Protein AF-A0A9E0WX28-F1 (afdb_monomer)

Sequence (94 aa):
MDAKQIDLSGYLYQNWGLDNTNPPVVLNPDASLHACIAWCWGEVAEAHGLAMVARVNNIEGGAVLDAVLSRLTALERMLEHLGERTRADKAGRA

Radius of gyration: 16.73 Å; Cα contacts (8 Å, |Δi|>4): 27; chains: 1; bounding box: 37×21×52 Å

Nearest PDB structures (foldseek):
  6vme-assembly4_H  TM=7.025E-01  e=1.741E+00  Homo sapiens
  8ceo-assembly1_i  TM=4.305E-01  e=7.610E-01  Saccharomyces cerevisiae
  7ap1-assembly1_A-2  TM=8.395E-01  e=9.115E+00  Klebsiella pneumoniae
  6v4u-assembly1_B  TM=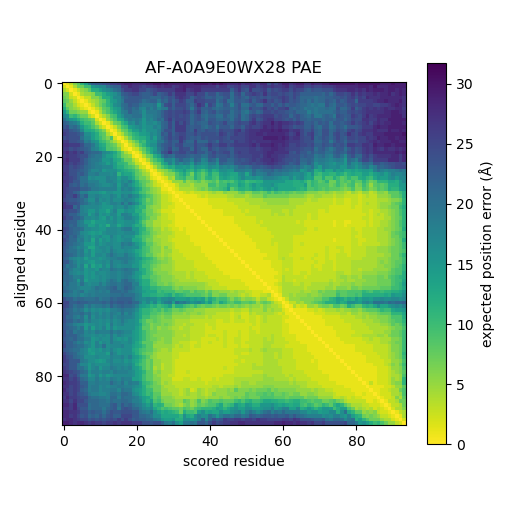5.130E-01  e=5.837E+00  Homo sapiens
  5x11-assembly4_H  TM=3.598E-01  e=7.530E+00  Bacillus spizizenii str. W23

Solvent-accessible surface area (backbone atoms only — not comparable to full-atom values): 5986 Å² total; per-residue (Å²): 134,82,81,79,80,74,85,79,77,71,90,75,80,84,87,79,74,100,78,65,89,68,83,76,80,82,73,63,87,84,57,49,72,65,56,54,52,52,49,48,52,48,55,52,53,50,41,51,49,51,53,50,52,34,64,76,67,69,50,74,58,64,70,57,47,53,56,38,51,56,49,50,53,52,43,51,54,52,52,52,51,50,52,51,54,53,51,50,56,55,63,77,74,111

Structure (mmCIF, N/CA/C/O backbone):
data_AF-A0A9E0WX28-F1
#
_entry.id   AF-A0A9E0WX28-F1
#
loop_
_atom_site.group_PDB
_atom_site.id
_atom_site.type_symbol
_atom_site.label_atom_id
_atom_site.label_alt_id
_atom_site.label_comp_id
_atom_site.label_asym_id
_atom_site.label_entity_id
_atom_site.label_seq_id
_atom_site.pdbx_PDB_ins_code
_atom_site.Cartn_x
_atom_site.Cartn_y
_atom_site.Cartn_z
_atom_site.occupancy
_atom_site.B_iso_or_equiv
_atom_site.auth_seq_id
_atom_site.auth_comp_id
_atom_site.auth_asym_id
_atom_site.auth_atom_id
_atom_site.pdbx_PDB_model_num
ATOM 1 N N . MET A 1 1 ? 18.650 -12.336 -26.772 1.00 36.97 1 MET A N 1
ATOM 2 C CA . MET A 1 1 ? 18.688 -11.970 -25.343 1.00 36.97 1 MET A CA 1
ATOM 3 C C . MET A 1 1 ? 17.243 -11.853 -24.911 1.00 36.97 1 MET A C 1
ATOM 5 O O . MET A 1 1 ? 16.604 -10.874 -25.266 1.00 36.97 1 MET A O 1
ATOM 9 N N . ASP A 1 2 ? 16.708 -12.902 -24.290 1.00 40.16 2 ASP A N 1
ATOM 10 C CA . ASP A 1 2 ? 15.297 -12.961 -23.904 1.00 40.16 2 ASP A CA 1
ATOM 11 C C . ASP A 1 2 ? 15.045 -12.076 -22.684 1.00 40.16 2 ASP A C 1
ATOM 13 O O . ASP A 1 2 ? 15.651 -12.264 -21.625 1.00 40.16 2 ASP A O 1
ATOM 17 N N . ALA A 1 3 ? 14.161 -11.092 -22.844 1.00 41.53 3 ALA A N 1
ATOM 18 C CA . ALA A 1 3 ? 13.674 -10.271 -21.749 1.00 41.53 3 ALA A CA 1
ATOM 19 C C . ALA A 1 3 ? 12.855 -11.160 -20.806 1.00 41.53 3 ALA A C 1
ATOM 21 O O . ALA A 1 3 ? 11.774 -11.636 -21.147 1.00 41.53 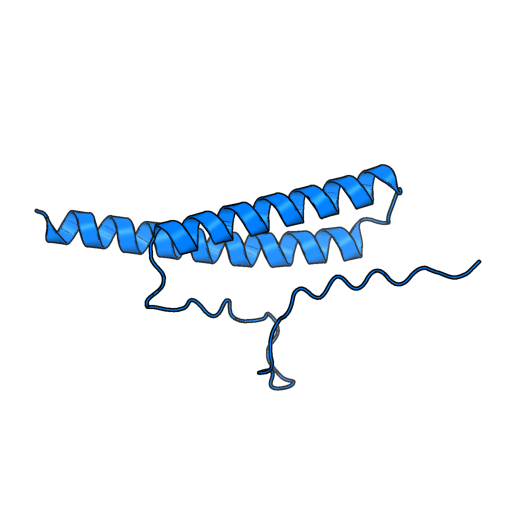3 ALA A O 1
ATOM 22 N N . LYS A 1 4 ? 13.399 -11.419 -19.616 1.00 42.06 4 LYS A N 1
ATOM 23 C CA . LYS A 1 4 ? 12.729 -12.192 -18.573 1.00 42.06 4 LYS A CA 1
ATOM 24 C C . LYS A 1 4 ? 11.578 -11.341 -18.029 1.00 42.06 4 LYS A C 1
ATOM 26 O O . LYS A 1 4 ? 11.806 -10.436 -17.233 1.00 42.06 4 LYS A O 1
ATOM 31 N N . GLN A 1 5 ? 10.363 -11.591 -18.513 1.00 44.81 5 GLN A N 1
ATOM 32 C CA . GLN A 1 5 ? 9.146 -10.937 -18.038 1.00 44.81 5 GLN A CA 1
ATOM 33 C C . GLN A 1 5 ? 8.953 -11.293 -16.558 1.00 44.81 5 GLN A C 1
ATOM 35 O O . GLN A 1 5 ? 8.725 -12.452 -16.214 1.00 44.81 5 GLN A O 1
ATOM 40 N N . ILE A 1 6 ? 9.135 -10.309 -15.678 1.00 43.75 6 ILE A N 1
ATOM 41 C CA . ILE A 1 6 ? 8.877 -10.458 -14.246 1.00 43.75 6 ILE A CA 1
ATOM 42 C C . ILE A 1 6 ? 7.393 -10.171 -14.054 1.00 43.75 6 ILE A C 1
ATOM 44 O O . ILE A 1 6 ? 6.947 -9.044 -14.264 1.00 43.75 6 ILE A O 1
ATOM 48 N N . ASP A 1 7 ? 6.632 -11.203 -13.708 1.00 44.34 7 ASP A N 1
ATOM 49 C CA . ASP A 1 7 ? 5.233 -11.050 -13.338 1.00 44.34 7 ASP A CA 1
ATOM 50 C C . ASP A 1 7 ? 5.161 -10.383 -11.957 1.00 44.34 7 ASP A C 1
ATOM 52 O O . ASP A 1 7 ? 5.551 -10.965 -10.944 1.00 44.34 7 ASP A O 1
ATOM 56 N N . LEU A 1 8 ? 4.752 -9.114 -11.945 1.00 45.03 8 LEU A N 1
ATOM 57 C CA . LEU A 1 8 ? 4.590 -8.291 -10.745 1.00 45.03 8 LEU A CA 1
ATOM 58 C C . LEU A 1 8 ? 3.148 -8.324 -10.217 1.00 45.03 8 LEU A C 1
ATOM 60 O O . LEU A 1 8 ? 2.818 -7.578 -9.292 1.00 45.03 8 LEU A O 1
ATOM 64 N N . SER A 1 9 ? 2.273 -9.155 -10.794 1.00 45.34 9 SER A N 1
ATOM 65 C CA . SER A 1 9 ? 0.889 -9.257 -10.344 1.00 45.34 9 SER A CA 1
ATOM 66 C C . SER A 1 9 ? 0.786 -10.165 -9.113 1.00 45.34 9 SER A C 1
ATOM 68 O O . SER A 1 9 ? 0.646 -11.384 -9.183 1.00 45.34 9 SER A O 1
ATOM 70 N N . GLY A 1 10 ? 0.868 -9.553 -7.929 1.00 42.69 10 GLY A N 1
ATOM 71 C CA . GLY A 1 10 ? 0.363 -10.176 -6.707 1.00 42.69 10 GLY A CA 1
ATOM 72 C C . GLY A 1 10 ? -1.118 -10.511 -6.897 1.00 42.69 10 GLY A C 1
ATOM 73 O O . GLY A 1 10 ? -1.868 -9.691 -7.421 1.00 42.69 10 GLY A O 1
ATOM 74 N N . TYR A 1 11 ? -1.515 -11.731 -6.529 1.00 36.94 11 TYR A N 1
ATOM 75 C CA . TYR A 1 11 ? -2.852 -12.309 -6.701 1.00 36.94 11 TYR A CA 1
ATOM 76 C C . TYR A 1 11 ? -4.002 -11.336 -6.359 1.00 36.94 11 TYR A C 1
ATOM 78 O O . TYR A 1 11 ? -4.493 -11.303 -5.233 1.00 36.94 11 TYR A O 1
ATOM 86 N N . LEU A 1 12 ? -4.492 -10.590 -7.352 1.00 42.56 12 LEU A N 1
ATOM 87 C CA . LEU A 1 12 ? -5.759 -9.863 -7.300 1.00 42.56 12 LEU A CA 1
ATOM 88 C C . LEU A 1 12 ? -6.809 -10.752 -7.961 1.00 42.56 12 LEU A C 1
ATOM 90 O O . LEU A 1 12 ? -7.036 -10.707 -9.170 1.00 42.56 12 LEU A O 1
ATOM 94 N N . TYR A 1 13 ? -7.395 -11.639 -7.159 1.00 33.72 13 TYR A N 1
ATOM 95 C CA . TYR A 1 13 ? -8.458 -12.531 -7.600 1.00 33.72 13 TYR A CA 1
ATOM 96 C C . TYR A 1 13 ? -9.648 -11.688 -8.086 1.00 33.72 13 TYR A C 1
ATOM 98 O O . TYR A 1 13 ? -10.284 -11.003 -7.293 1.00 33.72 13 TYR A O 1
ATOM 106 N N . GLN A 1 14 ? -9.873 -11.716 -9.404 1.00 37.38 14 GLN A N 1
ATOM 107 C CA . GLN A 1 14 ? -11.133 -11.481 -10.119 1.00 37.38 14 GLN A CA 1
ATOM 108 C C . GLN A 1 14 ? -12.091 -10.464 -9.483 1.00 37.38 14 GLN A C 1
ATOM 110 O O . GLN A 1 14 ? -12.835 -10.834 -8.586 1.00 37.38 14 GLN A O 1
ATOM 115 N N . ASN A 1 15 ? -12.123 -9.232 -10.006 1.00 37.16 15 ASN A N 1
ATOM 116 C CA . ASN A 1 15 ? -13.333 -8.407 -10.189 1.00 37.16 15 ASN A CA 1
ATOM 117 C C . ASN A 1 15 ? -12.940 -7.052 -10.794 1.00 37.16 15 ASN A C 1
ATOM 119 O O . ASN A 1 15 ? -12.685 -6.100 -10.063 1.00 37.16 15 ASN A O 1
ATOM 123 N N . TRP A 1 16 ? -12.876 -6.955 -12.125 1.00 44.53 16 TRP A N 1
ATOM 124 C CA . TRP A 1 16 ? -12.614 -5.677 -12.790 1.00 44.53 16 TRP A CA 1
ATOM 125 C C . TRP A 1 16 ? -13.535 -5.482 -13.990 1.00 44.53 16 TRP A C 1
ATOM 127 O O . TRP A 1 16 ? -13.478 -6.236 -14.961 1.00 44.53 16 TRP A O 1
ATOM 137 N N . GLY A 1 17 ? -14.384 -4.455 -13.896 1.00 45.12 17 GLY A N 1
ATOM 138 C CA . GLY A 1 17 ? -14.951 -3.774 -15.054 1.00 45.12 17 GLY A CA 1
ATOM 139 C C . GLY A 1 17 ? -13.874 -2.919 -15.724 1.00 45.12 17 GLY A C 1
ATOM 140 O O . GLY A 1 17 ? -12.961 -2.425 -15.065 1.00 45.12 17 GLY A O 1
ATOM 141 N N . LEU A 1 18 ? -13.966 -2.797 -17.048 1.00 40.41 18 LEU A N 1
ATOM 142 C CA . LEU A 1 18 ? -12.992 -2.158 -17.947 1.00 40.41 18 LEU A CA 1
ATOM 143 C C . LEU A 1 18 ? -12.829 -0.635 -17.755 1.00 40.41 18 LEU A C 1
ATOM 145 O O . LEU A 1 18 ? -12.101 -0.006 -18.519 1.00 40.41 18 LEU A O 1
ATOM 149 N N . ASP A 1 19 ? -13.510 -0.034 -16.783 1.00 48.97 19 ASP A N 1
ATOM 150 C CA . ASP A 1 19 ? -13.782 1.400 -16.723 1.00 48.97 19 ASP A CA 1
ATOM 151 C C . ASP A 1 19 ? -13.215 2.142 -15.503 1.00 48.97 19 ASP A C 1
ATOM 153 O O . ASP A 1 19 ? -13.304 3.367 -15.477 1.00 48.97 19 ASP A O 1
ATOM 157 N N . ASN A 1 20 ? -12.573 1.476 -14.535 1.00 41.03 20 ASN A N 1
ATOM 158 C CA . ASN A 1 20 ? -12.062 2.166 -13.343 1.00 41.03 20 ASN A CA 1
ATOM 159 C C . ASN A 1 20 ? -10.531 2.201 -13.253 1.00 41.03 20 ASN A C 1
ATOM 161 O O . ASN A 1 20 ? -9.858 1.240 -12.881 1.00 41.03 20 ASN A O 1
ATOM 165 N N . THR A 1 21 ? -9.997 3.381 -13.560 1.00 42.69 21 THR A N 1
ATOM 166 C CA . THR A 1 21 ? -8.682 3.860 -13.136 1.00 42.69 21 THR A CA 1
ATOM 167 C C . THR A 1 21 ? -8.524 3.699 -11.620 1.00 42.69 21 THR A C 1
ATOM 169 O O . THR A 1 21 ? -9.286 4.291 -10.860 1.00 42.69 21 THR A O 1
ATOM 172 N N . ASN A 1 22 ? -7.497 2.948 -11.222 1.00 45.38 22 ASN A N 1
ATOM 173 C CA . ASN A 1 22 ? -7.144 2.471 -9.878 1.00 45.38 22 ASN A CA 1
ATOM 174 C C . ASN A 1 22 ? -8.003 1.321 -9.311 1.00 45.38 22 ASN A C 1
ATOM 176 O O . ASN A 1 22 ? -9.210 1.488 -9.134 1.00 45.38 22 ASN A O 1
ATOM 180 N N . PRO A 1 23 ? -7.377 0.187 -8.915 1.00 48.91 23 PRO A N 1
ATOM 181 C CA . PRO A 1 23 ? -8.051 -0.789 -8.068 1.00 48.91 23 PRO A CA 1
ATOM 182 C C . PRO A 1 23 ? -8.521 -0.085 -6.800 1.00 48.91 23 PRO A C 1
ATOM 184 O O . PRO A 1 23 ? -7.683 0.501 -6.104 1.00 48.91 23 PRO A O 1
ATOM 187 N N . PRO A 1 24 ? -9.807 -0.158 -6.428 1.00 53.81 24 PRO A N 1
ATOM 188 C CA . PRO A 1 24 ? -10.173 0.152 -5.063 1.00 53.81 24 PRO A CA 1
ATOM 189 C C . PRO A 1 24 ? -9.459 -0.857 -4.158 1.00 53.81 24 PRO A C 1
ATOM 191 O O . PRO A 1 24 ? -9.550 -2.068 -4.364 1.00 53.81 24 PRO A O 1
ATOM 194 N N . VAL A 1 25 ? -8.735 -0.366 -3.152 1.00 56.19 25 VAL A N 1
ATOM 195 C CA . VAL A 1 25 ? -8.277 -1.211 -2.047 1.00 56.19 25 VAL A CA 1
ATOM 196 C C . VAL A 1 25 ? -9.533 -1.769 -1.382 1.00 56.19 25 VAL A C 1
ATOM 198 O O . VAL A 1 25 ? -10.244 -1.050 -0.681 1.00 56.19 25 VAL A O 1
ATOM 201 N N . VAL A 1 26 ? -9.850 -3.037 -1.643 1.00 57.41 26 VAL A N 1
ATOM 202 C CA . VAL A 1 26 ? -10.993 -3.703 -1.016 1.00 57.41 26 VAL A CA 1
ATOM 203 C C . VAL A 1 26 ? -10.575 -4.101 0.391 1.00 57.41 26 VAL A C 1
ATOM 205 O O . VAL A 1 26 ? -9.948 -5.134 0.618 1.00 57.41 26 VAL A O 1
ATOM 208 N N . LEU A 1 27 ? -10.898 -3.237 1.346 1.00 61.41 27 LEU A N 1
ATOM 209 C CA . LEU A 1 27 ? -10.708 -3.514 2.760 1.00 61.41 27 LEU A CA 1
ATOM 210 C C . LEU A 1 27 ? -11.755 -4.530 3.201 1.00 61.41 27 LEU A C 1
ATOM 212 O O . LEU A 1 27 ? -12.951 -4.263 3.106 1.00 61.41 27 LEU A O 1
ATOM 216 N N . ASN A 1 28 ? -11.318 -5.681 3.712 1.00 68.31 28 ASN A N 1
ATOM 217 C CA . ASN A 1 28 ? -12.219 -6.550 4.457 1.00 68.31 28 ASN A CA 1
ATOM 218 C C . ASN A 1 28 ? -12.660 -5.788 5.725 1.00 68.31 28 ASN A C 1
ATOM 220 O O . ASN A 1 28 ? -11.803 -5.517 6.572 1.00 68.31 28 ASN A O 1
ATOM 224 N N . PRO A 1 29 ? -13.950 -5.430 5.877 1.00 64.38 29 PRO A N 1
ATOM 225 C CA . PRO A 1 29 ? -14.421 -4.666 7.032 1.00 64.38 29 PRO A CA 1
ATOM 226 C C . PRO A 1 29 ? -14.217 -5.422 8.354 1.00 64.38 29 PRO A C 1
ATOM 228 O O . PRO A 1 29 ? -14.031 -4.793 9.395 1.00 64.38 29 PRO A O 1
ATOM 231 N N . ASP A 1 30 ? -14.158 -6.756 8.300 1.00 69.94 30 ASP A N 1
ATOM 232 C CA . ASP A 1 30 ? -13.921 -7.628 9.452 1.00 69.94 30 ASP A CA 1
ATOM 233 C C . ASP A 1 30 ? -12.424 -7.838 9.744 1.00 69.94 30 ASP A C 1
ATOM 235 O O . ASP A 1 30 ? -12.053 -8.567 10.668 1.00 69.94 30 ASP A O 1
ATOM 239 N N . ALA A 1 31 ? -11.526 -7.210 8.974 1.00 77.94 31 ALA A N 1
ATOM 240 C CA . ALA A 1 31 ? -10.097 -7.307 9.222 1.00 77.94 31 ALA A CA 1
ATOM 241 C C . ALA A 1 31 ? -9.732 -6.709 10.590 1.00 77.94 31 ALA A C 1
ATOM 243 O O . ALA A 1 31 ? -10.026 -5.548 10.927 1.00 77.94 31 ALA A O 1
ATOM 244 N N . SER A 1 32 ? -9.019 -7.511 11.381 1.00 80.75 32 SER A N 1
ATOM 245 C CA . SER A 1 32 ? -8.439 -7.048 12.637 1.00 80.75 32 SER A CA 1
ATOM 246 C C . SER A 1 32 ? -7.434 -5.921 12.376 1.00 80.75 32 SER A C 1
ATOM 248 O O . SER A 1 32 ? -6.779 -5.880 11.334 1.00 80.75 32 SER A O 1
ATOM 250 N N . LEU A 1 33 ? -7.260 -5.019 13.348 1.00 81.75 33 LEU A N 1
ATOM 251 C CA . LEU A 1 33 ? -6.252 -3.952 13.256 1.00 81.75 33 LEU A CA 1
ATOM 252 C C . LEU A 1 33 ? -4.852 -4.517 12.982 1.00 81.75 33 LEU A C 1
ATOM 254 O O . LEU A 1 33 ? -4.090 -3.936 12.216 1.00 81.75 33 LEU A O 1
ATOM 258 N N . HIS A 1 34 ? -4.534 -5.673 13.569 1.00 80.56 34 HIS A N 1
ATOM 259 C CA . HIS A 1 34 ? -3.260 -6.347 13.347 1.00 80.56 34 HIS A CA 1
ATOM 260 C C . HIS A 1 34 ? -3.098 -6.804 11.892 1.00 80.56 34 HIS A C 1
ATOM 262 O O . HIS A 1 34 ? -2.030 -6.616 11.319 1.00 80.56 34 HIS A O 1
ATOM 268 N N . ALA A 1 35 ? -4.156 -7.342 11.273 1.00 80.00 35 ALA A N 1
ATOM 269 C CA . ALA A 1 35 ? -4.136 -7.727 9.863 1.00 80.00 35 ALA A CA 1
ATOM 270 C C . ALA A 1 35 ? -3.944 -6.511 8.941 1.00 80.00 35 ALA A C 1
ATOM 272 O O . ALA A 1 35 ? -3.133 -6.565 8.021 1.00 80.00 35 ALA A O 1
ATOM 273 N N . CYS A 1 36 ? -4.620 -5.394 9.223 1.00 82.19 36 CYS A N 1
ATOM 274 C CA . CYS A 1 36 ? -4.435 -4.147 8.476 1.00 82.19 36 CYS A CA 1
ATOM 275 C C . CYS A 1 36 ? -3.000 -3.599 8.601 1.00 82.19 36 CYS A C 1
ATOM 277 O O . CYS A 1 36 ? -2.410 -3.198 7.604 1.00 82.19 36 CYS A O 1
ATOM 279 N N . ILE A 1 37 ? -2.410 -3.618 9.803 1.00 84.50 37 ILE A N 1
ATOM 280 C CA . ILE A 1 37 ? -1.017 -3.186 10.024 1.00 84.50 37 ILE A CA 1
ATOM 281 C C . ILE A 1 37 ? -0.028 -4.124 9.319 1.00 84.50 37 ILE A C 1
ATOM 283 O O . ILE A 1 37 ? 0.928 -3.652 8.704 1.00 84.50 37 ILE A O 1
ATOM 287 N N . ALA A 1 38 ? -0.255 -5.439 9.382 1.00 83.62 38 ALA A N 1
ATOM 288 C CA . ALA A 1 38 ? 0.568 -6.422 8.683 1.00 83.62 38 ALA A CA 1
ATOM 289 C C . ALA A 1 38 ? 0.525 -6.211 7.162 1.00 83.62 38 ALA A C 1
ATOM 291 O O . ALA A 1 38 ? 1.565 -6.273 6.508 1.00 83.62 38 ALA A O 1
ATOM 292 N N . TRP A 1 39 ? -0.650 -5.889 6.615 1.00 86.12 39 TRP A N 1
ATOM 293 C CA . TRP A 1 39 ? -0.793 -5.516 5.210 1.00 86.12 39 TRP A CA 1
ATOM 294 C C . TRP A 1 39 ? -0.002 -4.244 4.874 1.00 86.12 39 TRP A C 1
ATOM 296 O O . TRP A 1 39 ? 0.797 -4.267 3.942 1.00 86.12 39 TRP A O 1
ATOM 306 N N . CYS A 1 40 ? -0.120 -3.176 5.679 1.00 87.44 40 CYS A N 1
ATOM 307 C CA . CYS A 1 40 ? 0.667 -1.950 5.484 1.00 87.44 40 CYS A CA 1
ATOM 308 C C . CYS A 1 40 ? 2.175 -2.232 5.446 1.00 87.44 40 CYS A C 1
ATOM 310 O O . CYS A 1 40 ? 2.897 -1.677 4.620 1.00 87.44 40 CYS A O 1
ATOM 312 N N . TRP A 1 41 ? 2.659 -3.096 6.343 1.00 85.69 41 TRP A N 1
ATOM 313 C CA . TRP A 1 41 ? 4.064 -3.492 6.373 1.00 85.69 41 TRP A CA 1
ATOM 314 C C . TRP A 1 41 ? 4.485 -4.227 5.095 1.00 85.69 41 TRP A C 1
ATOM 316 O O . TRP A 1 41 ? 5.558 -3.950 4.558 1.00 85.69 41 TRP A O 1
ATOM 326 N N . GLY A 1 42 ? 3.636 -5.131 4.597 1.00 87.00 42 GLY A N 1
ATOM 327 C CA . GLY A 1 42 ? 3.843 -5.832 3.330 1.00 87.00 42 GLY A CA 1
ATOM 328 C C . GLY A 1 42 ? 3.997 -4.869 2.154 1.00 87.00 42 GLY A C 1
ATOM 329 O O . GLY A 1 42 ? 5.008 -4.922 1.459 1.00 87.00 42 GLY A O 1
ATOM 330 N N . GLU A 1 43 ? 3.068 -3.925 1.992 1.00 88.38 43 GLU A N 1
ATOM 331 C CA . GLU A 1 43 ? 3.113 -2.934 0.905 1.00 88.38 43 GLU A CA 1
ATOM 332 C C . GLU A 1 43 ? 4.380 -2.068 0.944 1.00 88.38 43 GLU A C 1
ATOM 334 O O . GLU A 1 43 ? 5.020 -1.842 -0.086 1.00 88.38 43 GLU A O 1
ATOM 339 N N . VAL A 1 44 ? 4.799 -1.623 2.136 1.00 91.00 44 VAL A N 1
ATOM 340 C CA . VAL A 1 44 ? 6.053 -0.869 2.30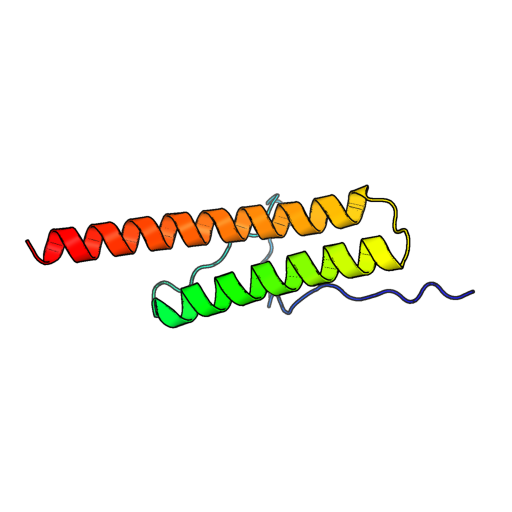6 1.00 91.00 44 VAL A CA 1
ATOM 341 C C . VAL A 1 44 ? 7.263 -1.721 1.923 1.00 91.00 44 VAL A C 1
ATOM 343 O O . VAL A 1 44 ? 8.149 -1.248 1.206 1.00 91.00 44 VAL A O 1
ATOM 346 N N . ALA A 1 45 ? 7.314 -2.973 2.386 1.00 89.12 45 ALA A N 1
ATOM 347 C CA . ALA A 1 45 ? 8.414 -3.882 2.084 1.00 89.12 45 ALA A CA 1
ATOM 348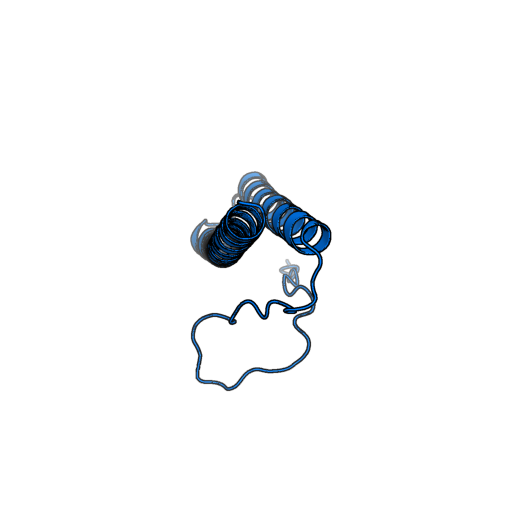 C C . ALA A 1 45 ? 8.513 -4.166 0.578 1.00 89.12 45 ALA A C 1
ATOM 350 O O . ALA A 1 45 ? 9.612 -4.157 0.018 1.00 89.12 45 ALA A O 1
ATOM 351 N N . GLU A 1 46 ? 7.378 -4.354 -0.095 1.00 87.25 46 GLU A N 1
ATOM 352 C CA . GLU A 1 46 ? 7.333 -4.575 -1.537 1.00 87.25 46 GLU A CA 1
ATOM 353 C C . GLU A 1 46 ? 7.712 -3.326 -2.343 1.00 87.25 46 GLU A C 1
ATOM 355 O O . GLU A 1 46 ? 8.484 -3.429 -3.298 1.00 87.25 46 GLU A O 1
ATOM 360 N N . ALA A 1 47 ? 7.225 -2.140 -1.965 1.00 88.56 47 ALA A N 1
ATOM 361 C CA . ALA A 1 47 ? 7.616 -0.881 -2.602 1.00 88.56 47 ALA A CA 1
ATOM 362 C C . ALA A 1 47 ? 9.125 -0.620 -2.453 1.00 88.56 47 ALA A C 1
ATOM 364 O O . ALA A 1 47 ? 9.798 -0.252 -3.420 1.00 88.56 47 ALA A O 1
ATOM 365 N N . HIS A 1 48 ? 9.683 -0.886 -1.268 1.00 89.12 48 HIS A N 1
ATOM 366 C CA . HIS A 1 48 ? 11.121 -0.802 -1.031 1.00 89.12 48 HIS A CA 1
ATOM 367 C C . HIS A 1 48 ? 11.902 -1.820 -1.878 1.00 89.12 48 HIS A C 1
ATOM 369 O O . HIS A 1 48 ? 12.921 -1.474 -2.478 1.00 89.12 48 HIS A O 1
ATOM 375 N N . GLY A 1 49 ? 11.402 -3.055 -1.984 1.00 89.94 49 GLY A N 1
ATOM 376 C CA . GLY A 1 49 ? 11.969 -4.090 -2.848 1.00 89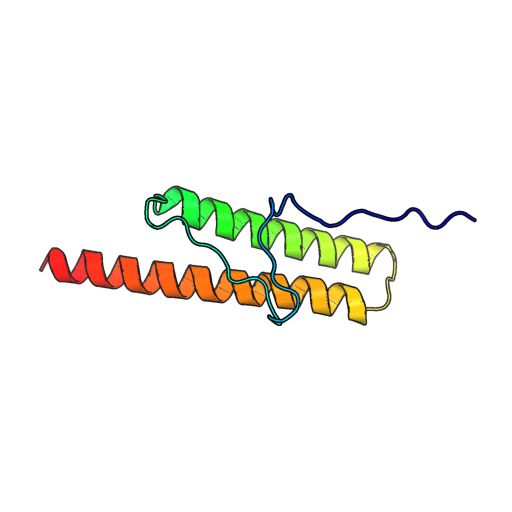.94 49 GLY A CA 1
ATOM 377 C C . GLY A 1 49 ? 12.016 -3.667 -4.318 1.00 89.94 49 GLY A C 1
ATOM 378 O O . GLY A 1 49 ? 13.069 -3.770 -4.947 1.00 89.94 49 GLY A O 1
ATOM 379 N N . LEU A 1 50 ? 10.918 -3.116 -4.847 1.00 88.12 50 LEU A N 1
ATOM 380 C CA . LEU A 1 50 ? 10.863 -2.585 -6.213 1.00 88.12 50 LEU A CA 1
ATOM 381 C C . LEU A 1 50 ? 11.879 -1.463 -6.438 1.00 88.12 50 LEU A C 1
ATOM 383 O O . LEU A 1 50 ? 12.631 -1.503 -7.413 1.00 88.12 50 LEU A O 1
ATOM 387 N N . ALA A 1 51 ? 11.941 -0.491 -5.526 1.00 88.00 51 ALA A N 1
ATOM 388 C CA . ALA A 1 51 ? 12.884 0.619 -5.622 1.00 88.00 51 ALA A CA 1
ATOM 389 C C . ALA A 1 51 ? 14.345 0.130 -5.614 1.00 88.00 51 ALA A C 1
ATOM 391 O O . ALA A 1 51 ? 15.172 0.603 -6.398 1.00 88.00 51 ALA A O 1
ATOM 392 N N . MET A 1 52 ? 14.662 -0.860 -4.775 1.00 91.56 52 MET A N 1
ATOM 393 C CA . MET A 1 52 ? 15.991 -1.470 -4.724 1.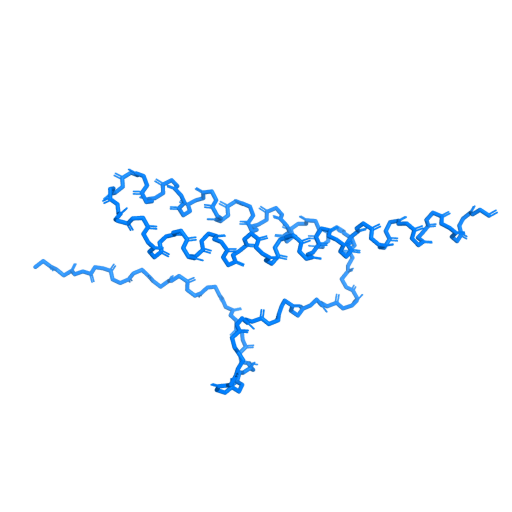00 91.56 52 MET A CA 1
ATOM 394 C C . MET A 1 52 ? 16.332 -2.234 -6.004 1.00 91.56 52 MET A C 1
ATOM 396 O O . MET A 1 52 ? 17.429 -2.062 -6.535 1.00 91.56 52 MET A O 1
ATOM 400 N N . VAL A 1 53 ? 15.405 -3.039 -6.531 1.00 88.75 53 VAL A N 1
ATOM 401 C CA . VAL A 1 53 ? 15.599 -3.767 -7.796 1.00 88.75 53 VAL A CA 1
ATOM 402 C C . VAL A 1 53 ? 15.832 -2.792 -8.946 1.00 88.75 53 VAL A C 1
ATOM 404 O O . VAL A 1 53 ? 16.772 -2.981 -9.718 1.00 88.75 53 VAL A O 1
ATOM 407 N N . ALA A 1 54 ? 15.037 -1.728 -9.033 1.00 89.25 54 ALA A N 1
ATOM 408 C CA . ALA A 1 54 ? 15.193 -0.705 -10.058 1.00 89.25 54 ALA A CA 1
ATOM 409 C C . ALA A 1 54 ? 16.549 -0.004 -9.977 1.00 89.25 54 ALA A C 1
ATOM 411 O O . ALA A 1 54 ? 17.229 0.138 -10.994 1.00 89.25 54 ALA A O 1
ATOM 412 N N . ARG A 1 55 ? 16.981 0.353 -8.760 1.00 87.88 55 ARG A N 1
ATOM 413 C CA . ARG A 1 55 ? 18.293 0.957 -8.510 1.00 87.88 55 ARG A CA 1
ATOM 414 C C . ARG A 1 55 ? 19.441 0.034 -8.916 1.00 87.88 55 ARG A C 1
ATOM 416 O O . ARG A 1 55 ? 20.384 0.492 -9.547 1.00 87.88 55 ARG A O 1
ATOM 423 N N . VAL A 1 56 ? 19.389 -1.245 -8.542 1.00 92.38 56 VAL A N 1
ATOM 424 C CA . VAL A 1 56 ? 20.464 -2.213 -8.833 1.00 92.38 56 VAL A CA 1
ATOM 425 C C . VAL A 1 56 ? 20.570 -2.506 -10.330 1.00 92.38 56 VAL A C 1
ATOM 427 O O . VAL A 1 56 ? 21.672 -2.692 -10.839 1.00 92.38 56 VAL A O 1
ATOM 430 N N . ASN A 1 57 ? 19.441 -2.528 -11.039 1.00 88.81 57 ASN A N 1
ATOM 431 C CA . ASN A 1 57 ? 19.389 -2.891 -12.455 1.00 88.81 57 ASN A CA 1
ATOM 432 C C . ASN A 1 57 ? 19.376 -1.679 -13.406 1.00 88.81 57 ASN A C 1
ATOM 434 O O . ASN A 1 57 ? 19.249 -1.875 -14.610 1.00 88.81 57 ASN A O 1
ATOM 438 N N . ASN A 1 58 ? 19.514 -0.448 -12.893 1.00 87.50 58 ASN A N 1
ATOM 439 C CA . ASN A 1 58 ? 19.422 0.800 -13.668 1.00 87.50 58 ASN A CA 1
ATOM 440 C C . ASN A 1 58 ? 18.172 0.859 -14.568 1.00 87.50 58 ASN A C 1
ATOM 442 O O . ASN A 1 58 ? 18.245 1.272 -15.725 1.00 87.50 58 ASN A O 1
ATOM 446 N N . ILE A 1 59 ? 17.029 0.409 -14.045 1.00 83.94 59 ILE A N 1
ATOM 447 C CA . ILE A 1 59 ? 15.758 0.438 -14.778 1.00 83.94 59 ILE A CA 1
ATOM 448 C C . ILE A 1 59 ? 15.309 1.897 -14.902 1.00 83.94 59 ILE A C 1
ATOM 450 O O . ILE A 1 59 ? 15.307 2.624 -13.906 1.00 83.94 59 ILE A O 1
ATOM 454 N N . GLU A 1 60 ? 14.915 2.323 -16.107 1.00 80.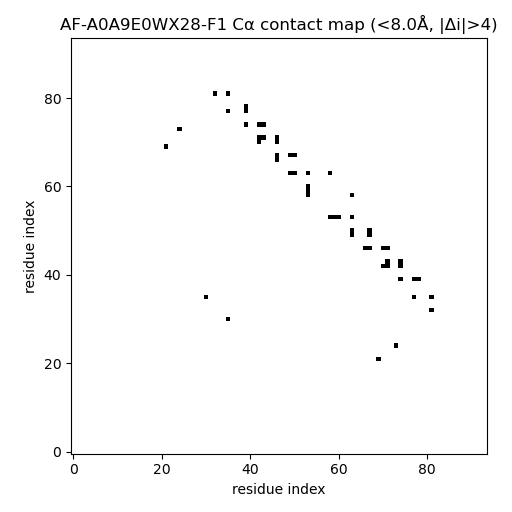44 60 GLU A N 1
ATOM 455 C CA . GLU A 1 60 ? 14.332 3.651 -16.312 1.00 80.44 60 GLU A CA 1
ATOM 456 C C . GLU A 1 60 ? 13.124 3.861 -15.394 1.00 80.44 60 GLU A C 1
ATOM 458 O O . GLU A 1 60 ? 12.220 3.029 -15.292 1.00 80.44 60 GLU A O 1
ATOM 463 N N . GLY A 1 61 ? 13.139 4.994 -14.692 1.00 77.38 61 GLY A N 1
ATOM 464 C CA . GLY A 1 61 ? 12.346 5.179 -13.484 1.00 77.38 61 GLY A CA 1
ATOM 465 C C . GLY A 1 61 ? 10.837 5.245 -13.692 1.00 77.38 61 GLY A C 1
ATOM 466 O O . GLY A 1 61 ? 10.129 5.0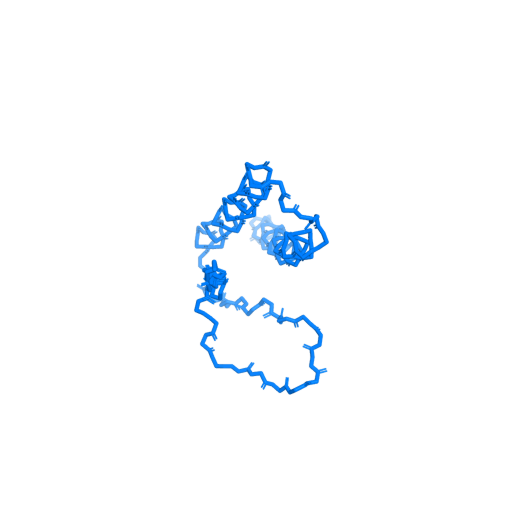52 -12.718 1.00 77.38 61 GLY A O 1
ATOM 467 N N . GLY A 1 62 ? 10.334 5.486 -14.908 1.00 81.12 62 GLY A N 1
ATOM 468 C CA . GLY A 1 62 ? 8.908 5.748 -15.149 1.00 81.12 62 GLY A CA 1
ATOM 469 C C . GLY A 1 62 ? 7.990 4.630 -14.647 1.00 81.12 62 GLY A C 1
ATOM 470 O O . GLY A 1 62 ? 7.227 4.831 -13.709 1.00 81.12 62 GLY A O 1
ATOM 471 N N . ALA A 1 63 ? 8.132 3.420 -15.193 1.00 78.31 63 ALA A N 1
ATOM 472 C CA . ALA A 1 63 ? 7.265 2.292 -14.833 1.00 78.31 63 ALA A CA 1
ATOM 473 C C . ALA A 1 63 ? 7.431 1.839 -13.370 1.00 78.31 63 ALA A C 1
ATOM 475 O O . ALA A 1 63 ? 6.475 1.406 -12.727 1.00 78.31 63 ALA A O 1
ATOM 476 N N . VAL A 1 64 ? 8.647 1.944 -12.826 1.00 85.19 64 VAL A N 1
ATOM 477 C CA . VAL A 1 64 ? 8.920 1.621 -11.418 1.00 85.19 64 VAL A CA 1
ATOM 478 C C . VAL A 1 64 ? 8.275 2.656 -10.505 1.00 85.19 64 VAL A C 1
ATOM 480 O O . VAL A 1 64 ? 7.684 2.294 -9.490 1.00 85.19 64 VAL A O 1
ATOM 483 N N . LEU A 1 65 ? 8.385 3.936 -10.857 1.00 85.06 65 LEU A N 1
ATOM 484 C CA . LEU A 1 65 ? 7.795 5.033 -10.109 1.00 85.06 65 LEU A CA 1
ATOM 485 C C . LEU A 1 65 ? 6.274 4.908 -10.099 1.00 85.06 65 LEU A C 1
ATOM 487 O O . LEU A 1 65 ? 5.692 4.999 -9.027 1.00 85.06 65 LEU A O 1
ATOM 491 N N . ASP A 1 66 ? 5.651 4.611 -11.238 1.00 82.75 66 ASP A N 1
ATOM 492 C CA . ASP A 1 66 ? 4.203 4.397 -11.323 1.00 82.75 66 ASP A CA 1
ATOM 493 C C . ASP A 1 66 ? 3.750 3.232 -10.426 1.00 82.75 66 ASP A C 1
ATOM 495 O O . ASP A 1 66 ? 2.786 3.362 -9.666 1.00 82.75 66 ASP A O 1
ATOM 499 N N . ALA A 1 67 ? 4.489 2.116 -10.431 1.00 82.75 67 ALA A N 1
ATOM 500 C CA . ALA A 1 67 ? 4.205 0.971 -9.565 1.00 82.75 67 ALA A CA 1
ATOM 501 C C . ALA A 1 67 ? 4.361 1.308 -8.069 1.00 82.75 67 ALA A C 1
ATOM 503 O O . ALA A 1 67 ? 3.528 0.920 -7.247 1.00 82.75 67 ALA A O 1
ATOM 504 N N . VAL A 1 68 ? 5.407 2.055 -7.705 1.00 86.56 68 VAL A N 1
ATOM 505 C CA . VAL A 1 68 ? 5.629 2.512 -6.325 1.00 86.56 68 VAL A CA 1
ATOM 506 C C . VAL A 1 68 ? 4.539 3.501 -5.900 1.00 86.56 68 VAL A C 1
ATOM 508 O O . VAL A 1 68 ? 3.965 3.339 -4.826 1.00 86.56 68 VAL A O 1
ATOM 511 N N . LEU A 1 69 ? 4.195 4.482 -6.738 1.00 84.19 69 LEU A N 1
ATOM 512 C CA . LEU A 1 69 ? 3.160 5.485 -6.460 1.00 84.19 69 LEU A CA 1
ATOM 513 C C . LEU A 1 69 ? 1.774 4.855 -6.284 1.00 84.19 69 LEU A C 1
ATOM 515 O O . LEU A 1 69 ? 1.036 5.237 -5.371 1.00 84.19 69 LEU A O 1
ATOM 519 N N . SER A 1 70 ? 1.433 3.859 -7.106 1.00 81.94 70 SER A N 1
ATOM 520 C CA . SER A 1 70 ? 0.179 3.113 -6.965 1.00 81.94 70 SER A CA 1
ATOM 521 C C . SER A 1 70 ? 0.076 2.433 -5.596 1.00 81.94 70 SER A C 1
ATOM 523 O O . SER A 1 70 ? -0.979 2.488 -4.964 1.00 81.94 70 SER A O 1
ATOM 525 N N . ARG A 1 71 ? 1.166 1.826 -5.112 1.00 85.38 71 ARG A N 1
ATOM 526 C CA . ARG A 1 71 ? 1.209 1.167 -3.796 1.00 85.38 71 ARG A CA 1
ATOM 527 C C . ARG A 1 71 ? 1.181 2.158 -2.642 1.00 85.38 71 ARG A C 1
ATOM 529 O O . ARG A 1 71 ? 0.460 1.948 -1.671 1.00 85.38 71 ARG A O 1
ATOM 536 N N . LEU A 1 72 ? 1.908 3.268 -2.763 1.00 85.31 72 LEU A N 1
ATOM 537 C CA . LEU A 1 72 ? 1.894 4.332 -1.757 1.00 85.31 72 LEU A CA 1
ATOM 538 C C . LEU A 1 72 ? 0.497 4.934 -1.592 1.00 85.31 72 LEU A C 1
ATOM 540 O O . LEU A 1 72 ? 0.056 5.130 -0.465 1.00 85.31 72 LEU A O 1
ATOM 544 N N . THR A 1 73 ? -0.238 5.128 -2.690 1.00 84.00 73 THR A N 1
ATOM 545 C CA . THR A 1 73 ? -1.625 5.615 -2.634 1.00 84.00 73 THR A CA 1
ATOM 546 C C . THR A 1 73 ? -2.518 4.649 -1.849 1.00 84.00 73 THR A C 1
ATOM 548 O O . THR A 1 73 ? -3.295 5.066 -0.992 1.00 84.00 73 THR A O 1
ATOM 551 N N . ALA A 1 74 ? -2.400 3.343 -2.103 1.00 81.81 74 ALA A N 1
ATOM 552 C CA . ALA A 1 74 ? -3.148 2.320 -1.377 1.00 81.81 74 ALA A CA 1
ATOM 553 C C . ALA A 1 74 ? -2.796 2.298 0.125 1.00 81.81 74 ALA A C 1
ATOM 555 O O . ALA A 1 74 ? -3.683 2.222 0.981 1.00 81.81 74 ALA A O 1
ATOM 556 N N . LEU A 1 75 ? -1.504 2.416 0.444 1.00 87.88 75 LEU A N 1
ATOM 557 C CA . LEU A 1 75 ? -0.992 2.484 1.809 1.00 87.88 75 LEU A CA 1
ATOM 558 C C . LEU A 1 75 ? -1.523 3.708 2.567 1.00 87.88 75 LEU A C 1
ATOM 560 O O . LEU A 1 75 ? -1.982 3.566 3.700 1.00 87.88 75 LEU A O 1
ATOM 564 N N . GLU A 1 76 ? -1.499 4.891 1.950 1.00 86.38 76 GLU A N 1
ATOM 565 C CA . GLU A 1 76 ? -2.032 6.128 2.535 1.00 86.38 76 GLU A CA 1
ATOM 566 C C . GLU A 1 76 ? -3.501 5.960 2.934 1.00 86.38 76 GLU A C 1
ATOM 568 O O . GLU A 1 76 ? -3.863 6.236 4.078 1.00 86.38 76 GLU A O 1
ATOM 573 N N . ARG A 1 77 ? -4.331 5.399 2.046 1.00 83.94 77 ARG A N 1
ATOM 574 C CA . ARG A 1 77 ? -5.754 5.146 2.333 1.00 83.94 77 ARG A CA 1
ATOM 575 C C . ARG A 1 77 ? -5.967 4.181 3.492 1.00 83.94 77 ARG A C 1
ATOM 577 O O . ARG A 1 77 ? -6.847 4.404 4.324 1.00 83.94 77 ARG A O 1
ATOM 584 N N . MET A 1 78 ? -5.161 3.126 3.588 1.00 85.00 78 MET A N 1
ATOM 585 C CA . MET A 1 78 ? -5.239 2.204 4.722 1.00 85.00 78 MET A CA 1
ATOM 586 C C . MET A 1 78 ? -4.833 2.886 6.037 1.00 85.00 78 MET A C 1
ATOM 588 O O . MET A 1 78 ? -5.464 2.662 7.070 1.00 85.00 78 MET A O 1
ATOM 592 N N . LEU A 1 79 ? -3.799 3.731 6.021 1.00 87.62 79 LEU A N 1
ATOM 593 C CA . LEU A 1 79 ? -3.359 4.473 7.205 1.00 87.62 79 LEU A CA 1
ATOM 594 C C . LEU A 1 79 ? -4.403 5.504 7.657 1.00 87.62 7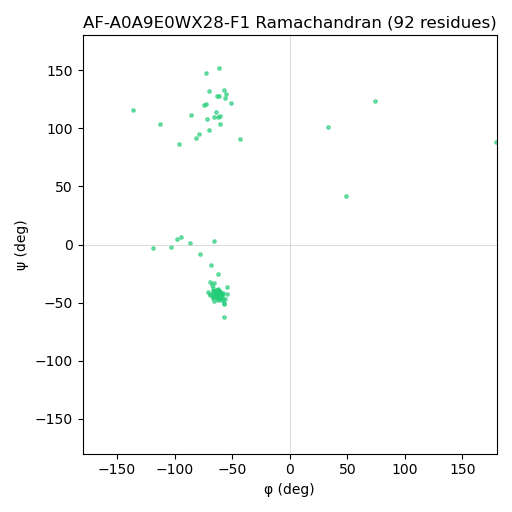9 LEU A C 1
ATOM 596 O O . LEU A 1 79 ? -4.660 5.615 8.857 1.00 87.62 79 LEU A O 1
ATOM 600 N N . GLU A 1 80 ? -5.051 6.201 6.720 1.00 86.81 80 GLU A N 1
ATOM 601 C CA . GLU A 1 80 ? -6.195 7.080 6.997 1.00 86.81 80 GLU A CA 1
ATOM 602 C C . GLU A 1 80 ? -7.331 6.303 7.680 1.00 86.81 80 GLU A C 1
ATOM 604 O O . GLU A 1 80 ? -7.782 6.685 8.765 1.00 86.81 80 GLU A O 1
ATOM 609 N N . HIS A 1 81 ? -7.715 5.157 7.108 1.00 84.19 81 HIS A N 1
ATOM 610 C CA . HIS A 1 81 ? -8.740 4.269 7.659 1.00 84.19 81 HIS A CA 1
ATOM 611 C C . HIS A 1 81 ? -8.398 3.776 9.078 1.00 84.19 81 HIS A C 1
ATOM 613 O O . HIS A 1 81 ? -9.238 3.793 9.984 1.00 84.19 81 HIS A O 1
ATOM 619 N N . LEU A 1 82 ? -7.146 3.375 9.316 1.00 85.75 82 LEU A N 1
ATOM 620 C CA . LEU A 1 82 ? -6.668 2.989 10.647 1.00 85.75 82 LEU A CA 1
ATOM 621 C C . LEU A 1 82 ? -6.713 4.160 11.639 1.00 85.75 82 LEU A C 1
ATOM 623 O O . LEU A 1 82 ? -7.086 3.975 12.804 1.00 85.75 82 LEU A O 1
ATOM 627 N N . GLY A 1 83 ? -6.375 5.368 11.188 1.00 86.25 83 GLY A N 1
ATOM 628 C CA . GLY A 1 83 ? -6.468 6.591 11.981 1.00 86.25 83 GLY A CA 1
ATOM 629 C C . GLY A 1 83 ? -7.906 6.934 12.378 1.00 86.25 83 GLY A C 1
ATOM 630 O O . GLY A 1 83 ? -8.157 7.353 13.511 1.00 86.25 83 GLY A O 1
ATOM 631 N N . GLU A 1 84 ? -8.872 6.733 11.484 1.00 85.62 84 GLU A N 1
ATOM 632 C CA . GLU A 1 84 ? -10.304 6.881 11.772 1.00 85.62 84 GLU A CA 1
ATOM 633 C C . GLU A 1 84 ? -10.800 5.844 12.783 1.00 85.62 84 GLU A C 1
ATOM 635 O O . GLU A 1 84 ? -11.394 6.221 13.797 1.00 85.62 84 GLU A O 1
ATOM 640 N N . ARG A 1 85 ? -10.476 4.559 12.586 1.00 82.62 85 ARG A N 1
ATOM 641 C CA . ARG A 1 85 ? -10.836 3.482 13.529 1.00 82.62 85 ARG A CA 1
ATOM 642 C C . ARG A 1 85 ? -10.279 3.727 14.928 1.00 82.62 85 ARG A C 1
ATOM 644 O O . ARG A 1 85 ? -10.984 3.546 15.917 1.00 82.62 85 ARG A O 1
ATOM 651 N N . THR A 1 86 ? -9.033 4.187 15.014 1.00 84.50 86 THR A N 1
ATOM 652 C CA . THR A 1 86 ? -8.381 4.491 16.296 1.00 84.50 86 THR A CA 1
ATOM 653 C C . THR A 1 86 ? -9.041 5.679 17.003 1.00 84.50 86 THR A C 1
ATOM 655 O O . THR A 1 86 ? -9.177 5.674 18.227 1.00 84.50 86 THR A O 1
ATOM 658 N N . ARG A 1 87 ? -9.474 6.706 16.255 1.00 83.75 87 ARG A N 1
ATOM 659 C CA . ARG A 1 87 ? -10.231 7.841 16.812 1.00 83.75 87 ARG A CA 1
ATOM 660 C C . ARG A 1 87 ? -11.605 7.408 17.326 1.00 83.75 87 ARG A C 1
ATOM 662 O O . ARG A 1 87 ? -11.979 7.816 18.422 1.00 83.75 87 ARG A O 1
ATOM 669 N N . ALA A 1 88 ? -12.317 6.568 16.576 1.00 77.88 88 ALA A N 1
ATOM 670 C CA . ALA A 1 88 ? -13.628 6.055 16.970 1.00 77.88 88 ALA A CA 1
ATOM 671 C C . ALA A 1 88 ? -13.564 5.195 18.248 1.00 77.88 88 ALA A C 1
ATOM 673 O O . ALA A 1 88 ? -14.363 5.404 19.158 1.00 77.88 88 ALA A O 1
ATOM 674 N N . ASP A 1 89 ? -12.578 4.296 18.366 1.00 77.88 89 ASP A N 1
ATOM 675 C CA . ASP A 1 89 ? -12.374 3.483 19.579 1.00 77.88 89 ASP A CA 1
ATOM 676 C C . ASP A 1 89 ? -12.060 4.350 20.811 1.00 77.88 89 ASP A C 1
ATOM 678 O O . ASP A 1 89 ? -12.579 4.095 21.894 1.00 77.88 89 ASP A O 1
ATOM 682 N N . LYS A 1 90 ? -11.280 5.432 20.656 1.00 73.00 90 LYS A N 1
ATOM 683 C CA . LYS A 1 90 ? -11.041 6.389 21.752 1.00 73.00 90 LYS A CA 1
ATOM 684 C C . LYS A 1 90 ? -12.306 7.142 22.172 1.00 73.00 90 LYS A C 1
ATOM 686 O O . LYS A 1 90 ? -12.501 7.343 23.364 1.00 73.00 90 LYS A O 1
ATOM 691 N N . ALA A 1 91 ? -13.146 7.551 21.221 1.00 68.44 91 ALA A N 1
ATOM 692 C CA . ALA A 1 91 ? -14.382 8.279 21.507 1.00 68.44 91 ALA A CA 1
ATOM 693 C C . ALA A 1 91 ? -15.444 7.407 22.199 1.00 68.44 91 ALA A C 1
ATOM 695 O O . ALA A 1 91 ? -16.195 7.916 23.019 1.00 68.44 91 ALA A O 1
ATOM 696 N N . GLY A 1 92 ? -15.489 6.102 21.908 1.00 60.44 92 GLY A N 1
ATOM 697 C CA . GLY A 1 92 ? -16.404 5.159 22.566 1.00 60.44 92 GLY A CA 1
ATOM 698 C C . GLY A 1 92 ? -15.978 4.717 23.973 1.00 60.44 92 GLY A C 1
ATOM 699 O O . GLY A 1 92 ? -16.744 4.037 24.649 1.00 60.44 92 GLY A O 1
ATOM 700 N N . ARG A 1 93 ? -14.761 5.069 24.409 1.00 56.75 93 ARG A N 1
ATOM 701 C CA . ARG A 1 93 ? -14.222 4.763 25.748 1.00 56.75 93 ARG A CA 1
ATOM 702 C C . ARG A 1 93 ? -14.237 5.962 26.709 1.00 56.75 93 ARG A C 1
ATOM 704 O O . ARG A 1 93 ? -13.787 5.801 27.843 1.00 56.75 93 ARG A O 1
ATOM 711 N N . ALA A 1 94 ? -14.681 7.134 26.252 1.00 49.56 94 ALA A N 1
ATOM 712 C CA . ALA A 1 94 ? -14.854 8.354 27.048 1.00 49.56 94 ALA A CA 1
ATOM 713 C C . ALA A 1 94 ? -16.303 8.477 27.536 1.00 49.56 94 ALA A C 1
ATOM 715 O O . ALA A 1 94 ? -16.486 8.983 28.665 1.00 49.56 94 ALA A O 1
#

pLDDT: mean 71.56, std 18.82, range [33.72, 92.38]

Secondary structure (DSSP, 8-state):
-------------S---TT-SS------TT--HHHHHHHHHHHHHHHHHHHHHHHHHT--HHHHHHHHHHHHHHHHHHHHHHHHHHHHHHHTT-

Mean predicted aligned error: 11.88 Å

Foldseek 3Di:
DDDPDDPPDDDPPDDDDPDDDADDPPDPPPDDLVNLVVVLVVLVVVLVVLVVVCVVVVPDCPVNVVVSVSSVVNSVVSVVVSVVVVVVVVVVVD